Protein AF-A0AAJ4DZR4-F1 (afdb_monomer)

Sequence (72 aa):
MIKTVLTVCLTCFSLVGCSSLGVQPWERDQFAREDMAV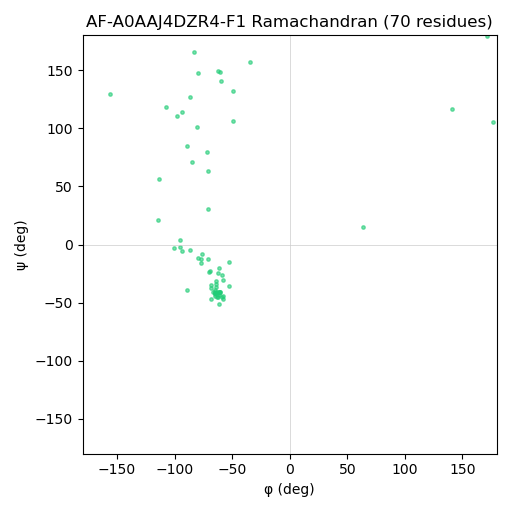DNDKMDLTINDHIYFSKEGTSGGRALAGGGCGCN

Secondary structure (DSSP, 8-state):
-HHHHHHHHHHHHHT--STTSS--GGGGGGG--GGGSTTS-HHHHHHHHHHHHHHH---S-TT--S------

Mean predicted aligned error: 13.47 Å

pLDDT: mean 76.27, std 13.7, range [39.5, 93.25]

Radius of gyration: 24.33 Å; Cα contacts (8 Å, |Δi|>4): 16; chains: 1; bounding box: 42×26×66 Å

Solvent-accessible surface area (backbone atoms only — not comparable to full-atom values): 4813 Å² total; per-residue (Å²): 109,71,68,61,54,52,54,53,52,56,56,60,63,68,69,69,70,71,84,82,73,71,78,58,84,81,60,51,62,85,70,62,52,73,81,71,43,97,72,56,49,68,66,60,50,50,53,50,49,53,52,46,34,70,72,70,70,53,60,70,64,95,87,59,89,64,94,66,86,63,70,131

Structure (mmCIF, N/CA/C/O backbone):
data_AF-A0AAJ4DZR4-F1
#
_entry.id   AF-A0AAJ4DZR4-F1
#
loop_
_atom_site.group_PDB
_atom_site.id
_atom_site.type_symbol
_atom_site.label_atom_id
_atom_site.label_alt_id
_atom_site.label_comp_id
_atom_site.label_asym_id
_atom_site.label_entity_id
_atom_site.label_seq_id
_atom_site.pdbx_PDB_ins_code
_atom_site.Cartn_x
_atom_site.Cartn_y
_atom_site.Cartn_z
_atom_site.occupancy
_atom_site.B_iso_or_equiv
_atom_site.auth_seq_id
_atom_site.auth_comp_id
_atom_site.auth_asym_id
_atom_site.auth_atom_id
_atom_site.pdbx_PDB_model_num
ATOM 1 N N . MET A 1 1 ? -8.896 -17.139 44.679 1.00 71.62 1 MET A N 1
ATOM 2 C CA . MET A 1 1 ? -9.849 -17.556 43.627 1.00 71.62 1 MET A CA 1
ATOM 3 C C . MET A 1 1 ? -10.512 -16.361 42.948 1.00 71.62 1 MET A C 1
ATOM 5 O O . MET A 1 1 ? -10.240 -16.162 41.778 1.00 71.62 1 MET A O 1
ATOM 9 N N . ILE A 1 2 ? -11.275 -15.509 43.647 1.00 85.62 2 ILE A N 1
ATOM 10 C CA . ILE A 1 2 ? -11.939 -14.332 43.033 1.00 85.62 2 ILE A CA 1
ATOM 11 C C . ILE A 1 2 ? -10.974 -13.351 42.345 1.00 85.62 2 ILE A C 1
ATOM 13 O O . ILE A 1 2 ? -11.224 -12.943 41.218 1.00 85.62 2 ILE A O 1
ATOM 17 N N . LYS A 1 3 ? -9.838 -13.015 42.976 1.00 83.25 3 LYS A N 1
ATOM 18 C CA . LYS A 1 3 ? -8.842 -12.105 42.378 1.00 83.25 3 LYS A CA 1
ATOM 19 C C . LYS A 1 3 ? -8.255 -12.658 41.077 1.00 83.25 3 LYS A C 1
ATOM 21 O O . LYS A 1 3 ? -8.129 -11.923 40.114 1.00 83.25 3 LYS A O 1
ATOM 26 N N . THR A 1 4 ? -7.965 -13.958 41.042 1.00 86.12 4 THR A N 1
ATOM 27 C CA . THR A 1 4 ? -7.405 -14.646 39.874 1.00 86.12 4 THR A CA 1
ATOM 28 C C . THR A 1 4 ? -8.381 -14.652 38.699 1.00 86.12 4 THR A C 1
ATOM 30 O O . THR A 1 4 ? -7.984 -14.374 37.574 1.00 86.12 4 THR A O 1
ATOM 33 N N . VAL A 1 5 ? -9.669 -14.891 38.969 1.00 90.56 5 VAL A N 1
ATOM 34 C CA . VAL A 1 5 ? -10.736 -14.813 37.957 1.00 90.56 5 VAL A CA 1
ATOM 35 C C . VAL A 1 5 ? -10.868 -13.388 37.410 1.00 90.56 5 VAL A C 1
ATOM 37 O O . VAL A 1 5 ? -10.990 -13.202 36.203 1.00 90.56 5 VAL A O 1
ATOM 40 N N . LEU A 1 6 ? -10.776 -12.376 38.278 1.00 90.62 6 LEU A N 1
ATOM 41 C CA . LEU A 1 6 ? -10.876 -10.973 37.875 1.00 90.62 6 LEU A CA 1
ATOM 42 C C . LEU A 1 6 ? -9.711 -10.546 36.967 1.00 90.62 6 LEU A C 1
ATOM 44 O O . LEU A 1 6 ? -9.927 -9.870 35.965 1.00 90.62 6 LEU A O 1
ATOM 48 N N . THR A 1 7 ? -8.486 -10.978 37.288 1.00 91.06 7 THR A N 1
ATOM 49 C CA . THR A 1 7 ? -7.299 -10.695 36.468 1.00 91.06 7 THR A CA 1
ATOM 50 C C . THR A 1 7 ? -7.391 -11.355 35.092 1.00 91.06 7 THR A C 1
ATOM 52 O O . THR A 1 7 ? -7.069 -10.709 34.102 1.00 91.06 7 THR A O 1
ATOM 55 N N . VAL A 1 8 ? -7.884 -12.598 35.014 1.00 93.25 8 VAL A N 1
ATOM 56 C CA . VAL A 1 8 ? -8.076 -13.313 33.738 1.00 93.25 8 VAL A CA 1
ATOM 57 C C . VAL A 1 8 ? -9.165 -12.663 32.877 1.00 93.25 8 VAL A C 1
ATOM 59 O O . VAL A 1 8 ? -8.979 -12.496 31.676 1.00 93.25 8 VAL A O 1
ATOM 62 N N . CYS A 1 9 ? -10.282 -12.230 33.467 1.00 89.69 9 CYS A N 1
ATOM 63 C CA . CYS A 1 9 ? -11.309 -11.500 32.717 1.00 89.69 9 CYS A CA 1
ATOM 64 C C . CYS A 1 9 ? -10.770 -10.186 32.136 1.00 89.69 9 CYS A C 1
ATOM 66 O O . CYS A 1 9 ? -11.039 -9.866 30.979 1.00 89.69 9 CYS A O 1
ATOM 68 N N . LEU A 1 10 ? -9.997 -9.431 32.922 1.00 90.00 10 LEU A N 1
ATOM 69 C CA . LEU A 1 10 ? -9.470 -8.137 32.491 1.00 90.00 10 LEU A CA 1
ATOM 70 C C . LEU A 1 10 ? -8.482 -8.278 31.322 1.00 90.00 10 LEU A C 1
ATOM 72 O O . LEU A 1 10 ? -8.530 -7.485 30.382 1.00 90.00 10 LEU A O 1
ATOM 76 N N . THR A 1 11 ? -7.629 -9.307 31.334 1.00 90.06 11 THR A N 1
ATOM 77 C CA . THR A 1 11 ? -6.715 -9.578 30.215 1.00 90.06 11 THR A CA 1
ATOM 78 C C . THR A 1 11 ? -7.464 -10.041 28.965 1.00 90.06 11 THR A C 1
ATOM 80 O O . THR A 1 11 ? -7.130 -9.597 27.867 1.00 90.06 11 THR A O 1
ATOM 83 N N . CYS A 1 12 ? -8.526 -10.841 29.097 1.00 87.69 12 CYS A N 1
AT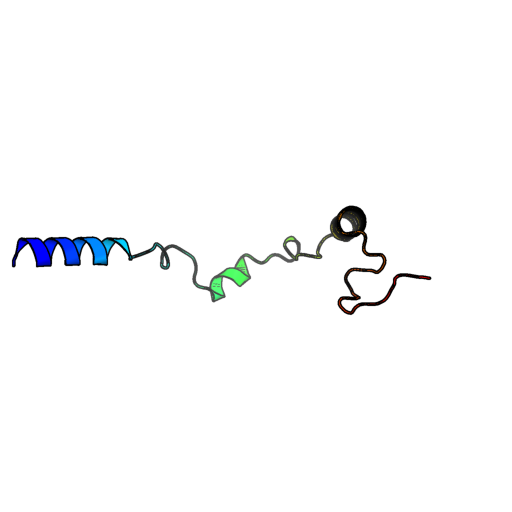OM 84 C CA . CYS A 1 12 ? -9.362 -11.243 27.960 1.00 87.69 12 CYS A CA 1
ATOM 85 C C . CYS A 1 12 ? -10.016 -10.051 27.242 1.00 87.69 12 CYS A C 1
ATOM 87 O O . CYS A 1 12 ? -10.027 -10.011 26.013 1.00 87.69 12 CYS A O 1
ATOM 89 N N . PHE A 1 13 ? -10.500 -9.050 27.982 1.00 86.00 13 PHE A N 1
ATOM 90 C CA . PHE A 1 13 ? -11.090 -7.842 27.388 1.00 86.00 13 PHE A CA 1
ATOM 91 C C . PHE A 1 13 ? -10.074 -6.941 26.669 1.00 86.00 13 PHE A C 1
ATOM 93 O O . PHE A 1 13 ? -10.453 -6.185 25.780 1.00 86.00 13 PHE A O 1
ATOM 100 N N . SER A 1 14 ? -8.786 -7.028 27.006 1.00 85.38 14 SER A N 1
ATOM 101 C CA . SER A 1 14 ? -7.739 -6.229 26.348 1.00 85.38 14 SER A CA 1
ATOM 102 C C . SER A 1 14 ? -7.323 -6.747 24.963 1.00 85.38 14 SER A C 1
ATOM 104 O O . SER A 1 14 ? -6.654 -6.039 24.218 1.00 85.38 14 SER A O 1
ATOM 106 N N . LEU A 1 15 ? -7.740 -7.964 24.596 1.00 85.00 15 LEU A N 1
ATOM 107 C CA . LEU A 1 15 ? -7.448 -8.584 23.295 1.00 85.00 15 LEU A CA 1
ATOM 108 C C . LEU A 1 15 ? -8.461 -8.196 22.206 1.00 85.00 15 LEU A C 1
ATOM 110 O O . LEU A 1 15 ? -8.302 -8.575 21.045 1.00 85.00 15 LEU A O 1
ATOM 114 N N . VAL A 1 16 ? -9.513 -7.455 22.564 1.00 82.12 16 VAL A N 1
ATOM 115 C CA . VAL A 1 16 ? -10.548 -7.025 21.624 1.00 82.12 16 VAL A CA 1
ATOM 116 C C . VAL A 1 16 ? -10.028 -5.807 20.856 1.00 82.12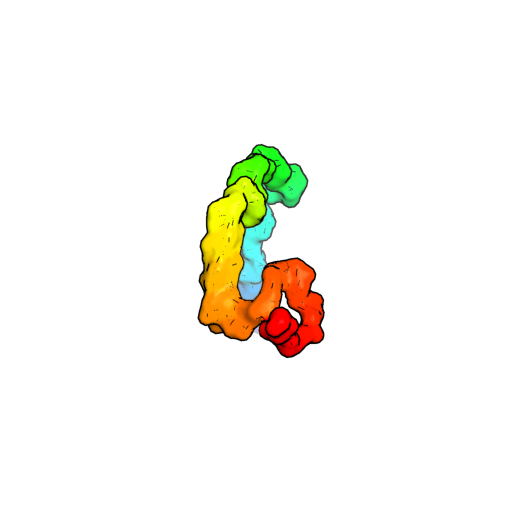 16 VAL A C 1
ATOM 118 O O . VAL A 1 16 ? -9.983 -4.696 21.375 1.00 82.12 16 VAL A O 1
ATOM 121 N N . GLY A 1 17 ? -9.573 -6.024 19.622 1.00 79.38 17 GLY A N 1
ATOM 122 C CA . GLY A 1 17 ? -9.120 -4.956 18.730 1.00 79.38 17 GLY A CA 1
ATOM 123 C C . GLY A 1 17 ? -10.268 -4.277 17.976 1.00 79.38 17 GLY A C 1
ATOM 124 O O . GLY A 1 17 ? -11.364 -4.820 17.846 1.00 79.38 17 GLY A O 1
ATOM 125 N N . CYS A 1 18 ? -9.986 -3.118 17.382 1.00 80.25 18 CYS A N 1
ATOM 126 C CA . CYS A 1 18 ? -10.917 -2.312 16.579 1.00 80.25 18 CYS A CA 1
ATOM 127 C C . CYS A 1 18 ? -11.276 -2.913 15.202 1.00 80.25 18 CYS A C 1
ATOM 129 O O . CYS A 1 18 ? -11.541 -2.178 14.257 1.00 80.25 18 CYS A O 1
ATOM 131 N N . SER A 1 19 ? -11.289 -4.239 15.063 1.00 74.44 19 SER A N 1
ATOM 132 C CA . SER A 1 19 ? -11.539 -4.926 13.783 1.00 74.44 19 SER A CA 1
ATOM 133 C C . SER A 1 19 ? -12.917 -4.635 13.173 1.00 74.44 19 SER A C 1
ATOM 135 O O . SER A 1 19 ? -13.089 -4.782 11.968 1.00 74.44 19 SER A O 1
ATOM 137 N N . SER A 1 20 ? -13.881 -4.181 13.982 1.00 75.38 20 SER A N 1
ATOM 138 C CA . SER A 1 20 ? -15.212 -3.758 13.534 1.00 75.38 20 SER A CA 1
ATOM 139 C C . SER A 1 20 ? -15.343 -2.248 13.288 1.00 75.38 20 SER A C 1
ATOM 141 O O . SER A 1 20 ? -16.423 -1.793 12.921 1.00 75.38 20 SER A O 1
ATOM 143 N N . LEU A 1 21 ? -14.292 -1.452 13.525 1.00 77.88 21 LEU A N 1
ATOM 144 C CA . LEU A 1 21 ? -14.276 -0.017 13.226 1.00 77.88 21 LEU A CA 1
ATOM 145 C C . LEU A 1 21 ? -13.782 0.180 11.792 1.00 77.88 21 LEU A C 1
ATOM 147 O O . LEU A 1 21 ? -12.596 0.394 11.548 1.00 77.88 21 LEU A O 1
ATOM 151 N N . GLY A 1 22 ? -14.688 0.076 10.827 1.00 78.38 22 GLY A N 1
ATOM 152 C CA . GLY A 1 22 ? -14.350 0.280 9.425 1.00 78.38 22 GLY A CA 1
ATOM 153 C C . GLY A 1 22 ? -15.482 -0.090 8.483 1.00 78.38 22 G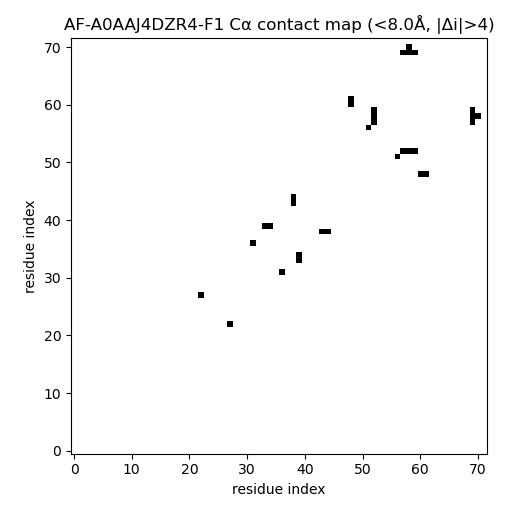LY A C 1
ATOM 154 O O . GLY A 1 22 ? -16.552 -0.520 8.905 1.00 78.38 22 GLY A O 1
ATOM 155 N N . VAL A 1 23 ? -15.215 0.093 7.194 1.00 78.19 23 VAL A N 1
ATOM 156 C CA . VAL A 1 23 ? -16.104 -0.325 6.108 1.00 78.19 23 VAL A CA 1
ATOM 157 C C . VAL A 1 23 ? -15.944 -1.820 5.842 1.00 78.19 23 VAL A C 1
ATOM 159 O O . VAL A 1 23 ? -14.854 -2.383 6.004 1.00 78.19 23 VAL A O 1
ATOM 162 N N . GLN A 1 24 ? -17.027 -2.466 5.432 1.00 81.25 24 GLN A N 1
ATOM 163 C CA . GLN A 1 24 ? -17.032 -3.874 5.062 1.00 81.25 24 GLN A CA 1
ATOM 164 C C . GLN A 1 24 ? -16.076 -4.097 3.871 1.00 81.25 24 GLN A C 1
ATOM 166 O O . GLN A 1 24 ? -15.914 -3.202 3.038 1.00 81.25 24 GLN A O 1
ATOM 171 N N . P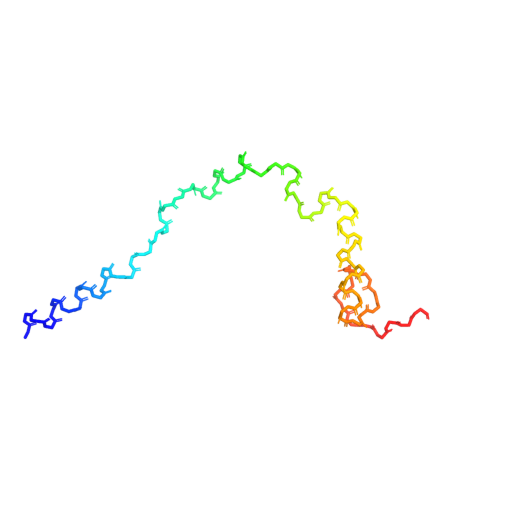RO A 1 25 ? -15.419 -5.267 3.746 1.00 74.75 25 PRO A N 1
ATOM 172 C CA . PRO A 1 25 ? -14.420 -5.496 2.697 1.00 74.75 25 PRO A CA 1
ATOM 173 C C . PRO A 1 25 ? -14.906 -5.186 1.273 1.00 74.75 25 PRO A C 1
ATOM 175 O O . PRO A 1 25 ? -14.139 -4.660 0.473 1.00 74.75 25 PRO A O 1
ATOM 178 N N . TRP A 1 26 ? -16.182 -5.453 0.976 1.00 81.31 26 TRP A N 1
ATOM 179 C CA . TRP A 1 26 ? -16.814 -5.180 -0.321 1.00 81.31 26 TRP A CA 1
ATOM 180 C C . TRP A 1 26 ? -17.185 -3.707 -0.548 1.00 81.31 26 TRP A C 1
ATOM 182 O O . TRP A 1 26 ? -17.411 -3.304 -1.681 1.00 81.31 26 TRP A O 1
ATOM 192 N N . GLU A 1 27 ? -17.221 -2.875 0.494 1.00 79.12 27 GLU A N 1
ATOM 193 C CA . GLU A 1 27 ? -17.459 -1.430 0.367 1.00 79.12 27 GLU A CA 1
ATOM 194 C C . GLU A 1 27 ? -16.198 -0.667 -0.068 1.00 79.12 27 GLU A C 1
ATOM 196 O O . GLU A 1 27 ? -16.277 0.501 -0.443 1.00 79.12 27 GLU A O 1
ATOM 201 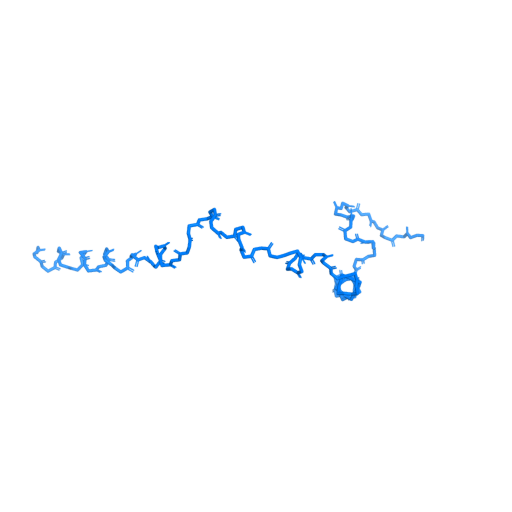N N . ARG A 1 28 ? -15.026 -1.318 -0.043 1.00 72.88 28 ARG A N 1
ATOM 202 C CA . ARG A 1 28 ? -13.743 -0.703 -0.422 1.00 72.88 28 ARG A CA 1
ATOM 203 C C . ARG A 1 28 ? -13.635 -0.421 -1.921 1.00 72.88 28 ARG A C 1
ATOM 205 O O . ARG A 1 28 ? -12.890 0.479 -2.294 1.00 72.88 28 ARG A O 1
ATOM 212 N N . ASP A 1 29 ? -14.397 -1.138 -2.744 1.00 70.62 29 ASP A N 1
ATOM 213 C CA . ASP A 1 29 ? -14.417 -0.961 -4.201 1.00 70.62 29 ASP A CA 1
ATOM 214 C C . ASP A 1 29 ? -14.951 0.424 -4.602 1.00 70.62 29 ASP A C 1
ATOM 216 O O . ASP A 1 29 ? -14.419 1.071 -5.496 1.00 70.62 29 ASP A O 1
ATOM 220 N N . GLN A 1 30 ? -15.912 0.970 -3.845 1.00 74.25 30 GLN A N 1
ATOM 221 C CA . GLN A 1 30 ? -16.456 2.314 -4.096 1.00 74.25 30 GLN A CA 1
ATOM 222 C C . GLN A 1 30 ? -15.414 3.431 -3.956 1.00 74.25 30 GLN A C 1
ATOM 224 O O . GLN A 1 30 ? -15.576 4.507 -4.531 1.00 74.25 30 GLN A O 1
ATOM 229 N N . PHE A 1 31 ? -14.355 3.191 -3.183 1.00 75.25 31 PHE A N 1
ATOM 230 C CA . PHE A 1 31 ? -13.266 4.141 -3.003 1.00 75.25 31 PHE A CA 1
ATOM 231 C C . PHE A 1 31 ? -12.048 3.808 -3.861 1.00 75.25 31 PHE A C 1
ATOM 233 O O . PHE A 1 31 ? -11.105 4.584 -3.835 1.00 75.25 31 PHE A O 1
ATOM 240 N N . ALA A 1 32 ? -12.027 2.713 -4.622 1.00 79.81 32 ALA A N 1
ATOM 241 C CA . ALA A 1 32 ? -10.896 2.334 -5.466 1.00 79.81 32 ALA A CA 1
ATOM 242 C C . ALA A 1 32 ? -10.972 3.040 -6.831 1.00 79.81 32 ALA A C 1
ATOM 244 O O . ALA A 1 32 ? -11.270 2.437 -7.857 1.00 79.81 32 ALA A O 1
ATOM 245 N N . ARG A 1 33 ? -10.727 4.354 -6.844 1.00 83.44 33 ARG A N 1
ATOM 246 C CA . ARG A 1 33 ? -10.639 5.124 -8.092 1.00 83.44 33 ARG A CA 1
ATOM 247 C C . ARG A 1 33 ? -9.482 4.613 -8.962 1.00 83.44 33 ARG A C 1
ATOM 249 O O . ARG A 1 33 ? -8.450 4.196 -8.440 1.00 83.44 33 ARG A O 1
ATOM 256 N N . GLU A 1 34 ? -9.625 4.726 -10.281 1.00 82.56 34 GLU A N 1
ATOM 257 C CA . GLU A 1 34 ? -8.609 4.279 -11.250 1.00 82.56 34 GLU A CA 1
ATOM 258 C C . GLU A 1 34 ? -7.240 4.954 -11.048 1.00 82.56 34 GLU A C 1
ATOM 260 O O . GLU A 1 34 ? -6.206 4.336 -11.295 1.00 82.56 34 GLU A O 1
ATOM 265 N N . ASP A 1 35 ? -7.222 6.195 -10.545 1.00 84.69 35 ASP A N 1
ATOM 266 C CA . ASP A 1 35 ? -6.010 6.975 -10.256 1.00 84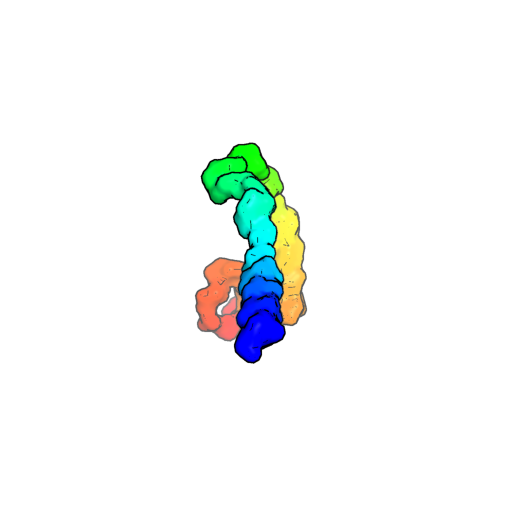.69 35 ASP A CA 1
ATOM 267 C C . ASP A 1 35 ? -5.201 6.466 -9.052 1.00 84.69 35 ASP A C 1
ATOM 269 O O . ASP A 1 35 ? -4.055 6.862 -8.866 1.00 84.69 35 ASP A O 1
ATOM 273 N N . MET A 1 36 ? -5.768 5.572 -8.241 1.00 83.31 36 MET A N 1
ATOM 274 C CA . MET A 1 36 ? -5.080 4.941 -7.110 1.00 83.31 36 MET A CA 1
ATOM 275 C C . MET A 1 36 ? -4.480 3.574 -7.450 1.00 83.31 36 MET A C 1
ATOM 277 O O . MET A 1 36 ? -3.934 2.910 -6.564 1.00 83.31 36 MET A O 1
ATOM 281 N N . ALA A 1 37 ? -4.570 3.138 -8.710 1.00 86.06 37 ALA A N 1
ATOM 282 C CA . ALA A 1 37 ? -3.859 1.951 -9.164 1.00 86.06 37 ALA A CA 1
ATOM 283 C C . ALA A 1 37 ? -2.341 2.134 -8.984 1.00 86.06 37 ALA A C 1
ATOM 285 O O . ALA A 1 37 ? -1.794 3.209 -9.223 1.00 86.06 37 ALA A O 1
ATOM 286 N N . VAL A 1 38 ? -1.655 1.067 -8.564 1.00 82.44 38 VAL A N 1
ATOM 287 C CA . VAL A 1 38 ? -0.205 1.071 -8.273 1.00 82.44 38 VAL A CA 1
ATOM 288 C C . VAL A 1 38 ? 0.630 1.489 -9.491 1.00 82.44 38 VAL A C 1
ATOM 290 O O . VAL A 1 38 ? 1.732 2.010 -9.347 1.00 82.44 38 VAL A O 1
ATOM 293 N N . ASP A 1 39 ? 0.097 1.266 -10.684 1.00 85.62 39 ASP A N 1
ATOM 294 C CA . ASP A 1 39 ? 0.701 1.523 -11.984 1.00 85.62 39 ASP A CA 1
ATOM 295 C C . ASP A 1 39 ? -0.036 2.606 -12.787 1.00 85.62 39 ASP A C 1
ATOM 297 O O . ASP A 1 39 ? 0.115 2.681 -14.008 1.00 85.62 39 ASP A O 1
ATOM 301 N N . ASN A 1 40 ? -0.813 3.464 -12.114 1.00 88.50 40 ASN A N 1
ATOM 302 C CA . ASN A 1 40 ? -1.587 4.507 -12.783 1.00 88.50 40 ASN A CA 1
ATOM 303 C C . ASN A 1 40 ? -0.702 5.506 -13.556 1.00 88.50 40 ASN A C 1
ATOM 305 O O . ASN A 1 40 ? -1.033 5.872 -14.686 1.00 88.50 40 ASN A O 1
ATOM 309 N N . ASP A 1 41 ? 0.437 5.910 -12.977 1.00 90.31 41 ASP A N 1
ATOM 310 C CA . ASP A 1 41 ? 1.373 6.855 -13.591 1.00 90.31 41 ASP A CA 1
ATOM 311 C C . ASP A 1 41 ? 2.659 6.163 -14.076 1.00 90.31 41 ASP A C 1
ATOM 313 O O . ASP A 1 41 ? 3.461 5.617 -13.312 1.00 90.31 41 ASP A O 1
ATOM 317 N N . LYS A 1 42 ? 2.896 6.242 -15.389 1.00 87.25 42 LYS A N 1
ATOM 318 C CA . LYS A 1 42 ? 4.087 5.688 -16.049 1.00 87.25 42 LYS A CA 1
ATOM 319 C C . LYS A 1 42 ? 5.389 6.357 -15.603 1.00 87.25 42 LYS A C 1
ATOM 321 O O . LYS A 1 42 ? 6.433 5.700 -15.609 1.00 87.25 42 LYS A O 1
ATOM 326 N N . MET A 1 43 ? 5.355 7.642 -15.256 1.00 89.75 43 MET A N 1
ATOM 327 C CA . MET A 1 43 ? 6.527 8.372 -14.773 1.00 89.75 43 MET A CA 1
ATOM 328 C C . MET A 1 43 ? 6.946 7.855 -13.398 1.00 89.75 43 MET A C 1
ATOM 330 O O . MET A 1 43 ? 8.117 7.524 -13.200 1.00 89.75 43 MET A O 1
ATOM 334 N N . ASP A 1 44 ? 5.986 7.699 -12.487 1.00 88.56 44 ASP A N 1
ATOM 335 C CA . ASP A 1 44 ? 6.240 7.165 -11.149 1.00 88.56 44 ASP A CA 1
ATOM 336 C C . ASP A 1 44 ? 6.785 5.740 -11.216 1.00 88.56 44 ASP A C 1
ATOM 338 O O . ASP A 1 44 ? 7.753 5.414 -10.523 1.00 88.56 44 ASP A O 1
ATOM 342 N N . LEU A 1 45 ? 6.232 4.896 -12.090 1.00 87.31 45 LEU A N 1
ATOM 343 C CA . LEU A 1 45 ? 6.769 3.557 -12.335 1.00 87.31 45 LEU A CA 1
ATOM 344 C C . LEU A 1 45 ? 8.223 3.605 -12.808 1.00 87.31 45 LEU A C 1
ATOM 346 O O . LEU A 1 45 ? 9.068 2.903 -12.259 1.00 87.31 45 LEU A O 1
ATOM 350 N N . THR A 1 46 ? 8.523 4.471 -13.777 1.00 86.31 46 THR A N 1
ATOM 351 C CA . THR A 1 46 ? 9.870 4.613 -14.346 1.00 86.31 46 THR A CA 1
ATOM 352 C C . THR A 1 46 ? 10.878 5.062 -13.286 1.00 86.31 46 THR A C 1
ATOM 354 O O . THR A 1 46 ? 11.956 4.482 -13.163 1.00 86.31 46 THR A O 1
ATOM 357 N N . ILE A 1 47 ? 10.530 6.057 -12.466 1.00 87.69 47 ILE A N 1
ATOM 358 C CA . ILE A 1 47 ? 11.398 6.541 -11.382 1.00 87.69 47 ILE A CA 1
ATOM 359 C C . ILE A 1 47 ? 11.598 5.459 -10.316 1.00 87.69 47 ILE A C 1
ATOM 361 O O . ILE A 1 47 ? 12.723 5.250 -9.856 1.00 87.69 47 ILE A O 1
ATOM 365 N N . ASN A 1 48 ? 10.535 4.749 -9.938 1.00 85.69 48 ASN A N 1
ATOM 366 C CA . ASN A 1 48 ? 10.636 3.648 -8.986 1.00 85.69 48 ASN A CA 1
ATOM 367 C C . ASN A 1 48 ? 11.548 2.529 -9.503 1.00 85.69 48 ASN A C 1
ATOM 369 O O . ASN A 1 48 ? 12.363 2.019 -8.736 1.00 85.69 48 ASN A O 1
ATOM 373 N N . ASP A 1 49 ? 11.463 2.191 -10.788 1.00 83.00 49 ASP A N 1
ATOM 374 C CA . ASP A 1 49 ? 12.348 1.222 -11.436 1.00 83.00 49 ASP A CA 1
ATOM 375 C C . ASP A 1 49 ? 13.804 1.706 -11.419 1.00 83.00 49 ASP A C 1
ATOM 377 O O . ASP A 1 49 ? 14.701 0.960 -11.023 1.00 83.00 49 ASP A O 1
ATOM 381 N N . HIS A 1 50 ? 14.054 2.978 -11.748 1.00 84.00 50 HIS A N 1
ATOM 382 C CA . HIS A 1 50 ? 15.393 3.567 -11.663 1.00 84.00 50 HIS A CA 1
ATOM 383 C C . HIS A 1 50 ? 15.977 3.495 -10.248 1.00 84.00 50 HIS A C 1
ATOM 385 O O . HIS A 1 50 ? 17.142 3.124 -10.082 1.00 84.00 50 HIS A O 1
ATOM 391 N N . I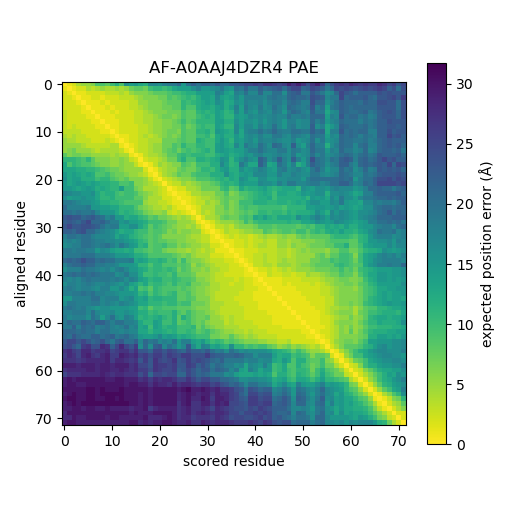LE A 1 51 ? 15.186 3.823 -9.223 1.00 84.56 51 ILE A N 1
ATOM 392 C CA . ILE A 1 51 ? 15.609 3.732 -7.820 1.00 84.56 51 ILE A CA 1
ATOM 393 C C . ILE A 1 51 ? 15.877 2.275 -7.436 1.00 84.56 51 ILE A C 1
ATOM 395 O O . ILE A 1 51 ? 16.888 1.998 -6.790 1.00 84.56 51 ILE A O 1
ATOM 399 N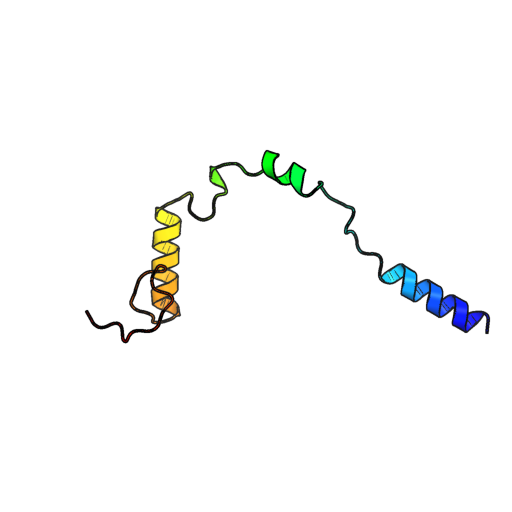 N . TYR A 1 52 ? 14.992 1.359 -7.829 1.00 80.56 52 TYR A N 1
ATOM 400 C CA . TYR A 1 52 ? 15.087 -0.063 -7.516 1.00 80.56 52 TYR A CA 1
ATOM 401 C C . TYR A 1 52 ? 16.368 -0.677 -8.095 1.00 80.56 52 TYR A C 1
ATOM 403 O O . TYR A 1 52 ? 17.171 -1.220 -7.339 1.00 80.56 52 TYR A O 1
ATOM 411 N N . PHE A 1 53 ? 16.646 -0.477 -9.389 1.00 76.94 53 PHE A N 1
ATOM 412 C CA . PHE A 1 53 ? 17.886 -0.964 -10.013 1.00 76.94 53 PHE A CA 1
ATOM 413 C C . PHE A 1 53 ? 19.139 -0.306 -9.442 1.00 76.94 53 PHE A C 1
ATOM 415 O O . PHE A 1 53 ? 20.155 -0.972 -9.255 1.00 76.94 53 PHE A O 1
ATOM 422 N N . SER A 1 54 ? 19.068 0.984 -9.105 1.00 80.31 54 SER A N 1
ATOM 423 C CA . SER A 1 54 ? 20.208 1.691 -8.511 1.00 80.31 54 SER A CA 1
ATOM 424 C C . SER A 1 54 ? 20.536 1.197 -7.100 1.00 80.31 54 SER A C 1
ATOM 426 O O . SER A 1 54 ? 21.701 1.194 -6.710 1.00 80.31 54 SER A O 1
ATOM 428 N N . LYS A 1 55 ? 19.521 0.809 -6.317 1.00 78.94 55 LYS A N 1
ATOM 429 C CA . LYS A 1 55 ? 19.693 0.385 -4.920 1.00 78.94 55 LYS A CA 1
ATOM 430 C C . LYS A 1 55 ? 19.954 -1.106 -4.771 1.00 78.94 55 LYS A C 1
ATOM 432 O O . LYS A 1 55 ? 20.752 -1.486 -3.922 1.00 78.94 55 LYS A O 1
ATOM 437 N N . GLU A 1 56 ? 19.288 -1.935 -5.565 1.00 74.56 56 GLU A N 1
ATOM 438 C CA . GLU A 1 56 ? 19.400 -3.393 -5.466 1.00 74.56 56 GLU A CA 1
ATOM 439 C C . GLU A 1 56 ? 20.464 -3.969 -6.411 1.00 74.56 56 GLU A C 1
ATOM 441 O O . GLU A 1 56 ? 20.770 -5.156 -6.338 1.00 74.56 56 GLU A O 1
ATOM 446 N N . GLY A 1 57 ? 21.071 -3.136 -7.269 1.00 63.16 57 GLY A N 1
ATOM 447 C CA . GLY A 1 57 ? 22.166 -3.535 -8.159 1.00 63.16 57 GLY A CA 1
ATOM 448 C C . GLY A 1 57 ? 21.764 -4.584 -9.198 1.00 63.16 57 GLY A C 1
ATOM 449 O O . GLY A 1 57 ? 22.631 -5.220 -9.795 1.00 63.16 57 GLY A O 1
ATOM 450 N N . THR A 1 58 ? 20.462 -4.797 -9.399 1.00 59.22 58 THR A N 1
ATOM 451 C CA . THR A 1 58 ? 19.939 -5.769 -10.355 1.00 59.22 58 THR A CA 1
ATOM 452 C C . THR A 1 58 ? 19.829 -5.099 -11.725 1.00 59.22 58 THR A C 1
ATOM 454 O O . THR A 1 58 ? 19.278 -4.011 -11.866 1.00 59.22 58 THR A O 1
ATOM 457 N N . SER A 1 59 ? 20.411 -5.703 -12.757 1.00 59.16 59 SER A N 1
ATOM 458 C CA . SER A 1 59 ? 20.204 -5.296 -14.147 1.00 59.16 59 SER A CA 1
ATOM 459 C C . SER A 1 59 ? 19.154 -6.215 -14.770 1.00 59.16 59 SER A C 1
ATOM 461 O O . SER A 1 59 ? 19.397 -7.400 -14.975 1.00 59.16 59 SER A O 1
ATOM 463 N N . GLY A 1 60 ? 17.968 -5.671 -15.048 1.00 57.41 60 GLY A N 1
ATOM 464 C CA . GLY A 1 60 ? 16.851 -6.408 -15.645 1.00 57.41 60 GLY A CA 1
ATOM 465 C C . GLY A 1 60 ? 15.525 -5.979 -15.030 1.00 57.41 60 GLY A C 1
ATOM 466 O O . GLY A 1 60 ? 15.333 -6.151 -13.836 1.00 57.41 60 GLY A O 1
ATOM 467 N N . GLY A 1 61 ? 14.640 -5.406 -15.854 1.00 57.62 61 GLY A N 1
ATOM 468 C CA . GLY A 1 61 ? 13.306 -4.888 -15.512 1.00 57.62 61 GLY A CA 1
ATOM 469 C C . GLY A 1 61 ? 12.538 -5.655 -14.417 1.00 57.62 61 GLY A C 1
ATOM 470 O O . GLY A 1 61 ? 12.706 -6.863 -14.268 1.00 57.62 61 GLY A O 1
ATOM 471 N N . ARG A 1 62 ? 11.575 -5.003 -13.740 1.00 59.59 62 ARG A N 1
ATOM 472 C CA . ARG A 1 62 ? 10.691 -5.627 -12.725 1.00 59.59 62 ARG A CA 1
ATOM 473 C C . ARG A 1 62 ? 9.954 -6.899 -13.192 1.00 59.59 62 ARG A C 1
ATOM 475 O O . ARG A 1 62 ? 9.441 -7.645 -12.367 1.00 59.59 62 ARG A O 1
ATOM 482 N N . ALA A 1 63 ? 9.911 -7.163 -14.498 1.00 56.06 63 ALA A N 1
ATOM 483 C CA . ALA A 1 63 ? 9.320 -8.356 -15.104 1.00 56.06 63 ALA A CA 1
ATOM 484 C C . ALA A 1 63 ? 10.177 -9.638 -14.986 1.00 56.06 63 ALA A C 1
ATOM 486 O O . ALA A 1 63 ? 9.703 -10.714 -15.346 1.00 56.06 63 ALA A O 1
ATOM 487 N N . LEU A 1 64 ? 11.423 -9.554 -14.510 1.00 51.28 64 LEU A N 1
ATOM 488 C CA . LEU A 1 64 ? 12.375 -10.671 -14.504 1.00 51.28 64 LEU A CA 1
ATOM 489 C C . LEU A 1 64 ? 12.697 -11.121 -13.072 1.00 51.28 64 LEU A C 1
ATOM 491 O O . LEU A 1 64 ? 13.849 -11.165 -12.649 1.00 51.28 64 LEU A O 1
ATOM 495 N N . ALA A 1 65 ? 11.669 -11.485 -12.304 1.00 49.41 65 ALA A N 1
ATOM 496 C CA . ALA A 1 65 ? 11.855 -12.269 -11.086 1.00 49.41 65 ALA A CA 1
ATOM 497 C C . ALA A 1 65 ? 12.228 -13.719 -11.463 1.00 49.41 65 ALA A C 1
ATOM 499 O O . ALA A 1 65 ? 11.386 -14.613 -11.492 1.00 49.41 65 ALA A O 1
ATOM 500 N N . GLY A 1 66 ? 13.497 -13.944 -11.800 1.00 46.56 66 GLY A N 1
ATOM 501 C CA . GLY A 1 66 ? 14.054 -15.265 -12.091 1.00 46.56 66 GLY A CA 1
ATOM 502 C C . GLY A 1 66 ? 15.511 -15.137 -12.514 1.00 46.56 66 GLY A C 1
ATOM 503 O O . GLY A 1 66 ? 15.792 -14.649 -13.600 1.00 46.56 66 GLY A O 1
ATOM 504 N N . GLY A 1 67 ? 16.429 -15.512 -11.621 1.00 50.94 67 GLY A N 1
ATOM 505 C CA . GLY A 1 67 ? 17.846 -15.156 -11.678 1.00 50.94 67 GLY A CA 1
ATOM 506 C C . GLY A 1 67 ? 18.542 -15.386 -13.022 1.00 50.94 67 GLY A C 1
ATOM 507 O O . GLY A 1 67 ? 18.494 -16.467 -13.601 1.00 50.94 67 GLY A O 1
ATOM 508 N N . GLY A 1 68 ? 19.272 -14.369 -13.463 1.00 50.53 68 GLY A N 1
ATOM 509 C CA . GLY A 1 68 ? 20.213 -14.448 -14.569 1.00 50.53 68 GLY A CA 1
ATOM 510 C C . GLY A 1 68 ? 21.239 -13.339 -14.411 1.00 50.53 68 GLY A C 1
ATOM 511 O O . GLY A 1 68 ? 20.874 -12.194 -14.163 1.00 50.53 68 GLY A O 1
ATOM 512 N N . CYS A 1 69 ? 22.521 -13.697 -14.485 1.00 51.91 69 CYS A N 1
ATOM 513 C CA . CYS A 1 69 ? 23.646 -12.769 -14.547 1.00 51.91 69 CYS A CA 1
ATOM 514 C C . CYS A 1 69 ? 23.352 -11.733 -15.641 1.00 51.91 69 CYS A C 1
ATOM 516 O O . CYS A 1 69 ? 23.327 -12.092 -16.814 1.00 51.91 69 CYS A O 1
ATOM 518 N N . GLY A 1 70 ? 23.024 -10.500 -15.247 1.00 52.53 70 GLY A N 1
ATOM 519 C CA . GLY A 1 70 ? 22.506 -9.450 -16.123 1.00 52.53 70 GLY A CA 1
ATOM 520 C C . GLY A 1 70 ? 23.543 -8.882 -17.091 1.00 52.53 70 GLY A C 1
ATOM 521 O O . GLY A 1 70 ? 23.864 -7.694 -17.038 1.00 52.53 70 GLY A O 1
ATOM 522 N N . CYS A 1 71 ? 24.047 -9.731 -17.979 1.00 42.75 71 CYS A N 1
ATOM 523 C CA . CYS A 1 71 ? 24.809 -9.367 -19.159 1.00 42.75 71 CYS A CA 1
ATOM 524 C C . CYS A 1 71 ? 23.839 -9.260 -20.343 1.00 42.75 71 CYS A C 1
ATOM 526 O O . CYS A 1 71 ? 23.248 -10.261 -20.748 1.00 42.75 71 CYS A O 1
ATOM 528 N N . ASN A 1 72 ? 23.675 -8.044 -20.876 1.00 39.50 72 ASN A N 1
ATOM 529 C CA . ASN A 1 72 ? 23.474 -7.894 -22.320 1.00 39.50 72 ASN A CA 1
ATOM 530 C C . ASN A 1 72 ? 24.817 -8.119 -23.017 1.00 39.50 72 ASN A C 1
ATOM 532 O O . ASN A 1 72 ? 25.841 -7.700 -22.426 1.00 39.50 72 ASN A O 1
#

Foldseek 3Di:
DVVVVVVVVVVVVVPDDPPVVDDDPVCVVVVPDCCPPPPSDPVVQVVVQVVCCVVVVDQDGPVDPDDDPNDD